Protein AF-A0A1N6GN06-F1 (afdb_monomer_lite)

Organism: NCBI:txid1123272

Sequence (57 aa):
MNNYLNKLYQRHRRLNRLIDNCKAASRQQELRQLKKIRLRIKDEIAAARMKLEPARL

Secondary structure (DSSP, 8-state):
--HHHHHHHHHHHHHHHHHHH---GGGHHHHHHHHHHHHHHHHHHHHHHHHH-TT--

Structure (mmCIF, N/CA/C/O backbone):
data_AF-A0A1N6GN06-F1
#
_entry.id   AF-A0A1N6GN06-F1
#
loop_
_atom_site.group_PDB
_atom_site.id
_atom_site.type_symbol
_atom_site.label_atom_id
_atom_site.label_alt_id
_atom_site.label_comp_id
_atom_site.label_asym_id
_atom_site.label_entity_id
_atom_site.label_seq_id
_atom_site.pdbx_PDB_ins_code
_atom_site.Cartn_x
_atom_site.Cartn_y
_atom_site.Cartn_z
_atom_site.occupancy
_atom_site.B_iso_or_equiv
_atom_site.auth_seq_id
_atom_site.auth_comp_id
_atom_site.auth_asym_id
_atom_site.auth_atom_id
_atom_site.pdbx_PDB_model_num
ATOM 1 N N . MET A 1 1 ? 14.852 -12.948 -10.891 1.00 48.31 1 MET A N 1
ATOM 2 C CA . MET A 1 1 ? 13.537 -12.263 -10.851 1.00 48.31 1 MET A CA 1
ATOM 3 C C . ME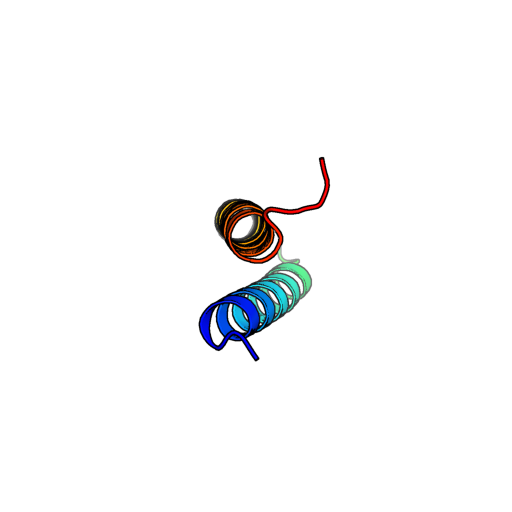T A 1 1 ? 13.577 -11.196 -9.764 1.00 48.31 1 MET A C 1
ATOM 5 O O . MET A 1 1 ? 13.955 -11.527 -8.648 1.00 48.31 1 MET A O 1
ATOM 9 N N . ASN A 1 2 ? 13.325 -9.928 -10.095 1.00 63.81 2 ASN A N 1
ATOM 10 C CA . ASN A 1 2 ? 13.791 -8.775 -9.316 1.00 63.81 2 ASN A CA 1
ATOM 11 C C . ASN A 1 2 ? 13.355 -8.811 -7.829 1.00 63.81 2 ASN A C 1
ATOM 13 O O . ASN A 1 2 ? 12.196 -8.563 -7.493 1.00 63.81 2 ASN A O 1
ATOM 17 N N . ASN A 1 3 ? 14.299 -9.156 -6.940 1.00 84.69 3 ASN A N 1
ATOM 18 C CA . ASN A 1 3 ? 14.070 -9.444 -5.516 1.00 84.69 3 ASN A CA 1
ATOM 19 C C . ASN A 1 3 ? 13.386 -8.262 -4.803 1.00 84.69 3 ASN A C 1
ATOM 21 O O . ASN A 1 3 ? 12.528 -8.440 -3.940 1.00 84.69 3 ASN A O 1
ATOM 25 N N . TYR A 1 4 ? 13.701 -7.040 -5.229 1.00 88.75 4 TYR A N 1
ATOM 26 C CA . TYR A 1 4 ? 13.104 -5.829 -4.685 1.00 88.75 4 TYR A CA 1
ATOM 27 C C . TYR A 1 4 ? 11.612 -5.684 -5.026 1.00 88.75 4 TYR A C 1
ATOM 29 O O . TYR A 1 4 ? 10.798 -5.460 -4.131 1.00 88.75 4 TYR A O 1
ATOM 37 N N . LEU A 1 5 ? 11.222 -5.902 -6.286 1.00 90.06 5 LEU A N 1
ATOM 38 C CA . LEU A 1 5 ? 9.823 -5.795 -6.709 1.00 90.06 5 LEU A CA 1
ATOM 39 C C . LEU A 1 5 ? 8.939 -6.838 -6.001 1.00 90.06 5 LEU A C 1
ATOM 41 O O . LEU A 1 5 ? 7.848 -6.522 -5.525 1.00 90.06 5 LEU A O 1
ATOM 45 N N . ASN A 1 6 ? 9.446 -8.064 -5.840 1.00 91.81 6 ASN A N 1
ATOM 46 C CA . ASN A 1 6 ? 8.760 -9.114 -5.083 1.00 91.81 6 ASN A CA 1
ATOM 47 C C . ASN A 1 6 ? 8.557 -8.733 -3.607 1.00 91.81 6 ASN A C 1
ATOM 49 O O . ASN A 1 6 ? 7.473 -8.953 -3.062 1.00 91.81 6 ASN A O 1
ATOM 53 N N . LYS A 1 7 ? 9.554 -8.110 -2.963 1.00 93.88 7 LYS A N 1
ATOM 54 C CA . LYS A 1 7 ? 9.421 -7.593 -1.589 1.00 93.88 7 LYS A CA 1
ATOM 55 C C . LYS A 1 7 ? 8.337 -6.517 -1.490 1.00 93.88 7 LYS A C 1
ATOM 57 O O . LYS A 1 7 ? 7.533 -6.554 -0.555 1.00 93.88 7 LYS A O 1
ATOM 62 N N . LEU A 1 8 ? 8.269 -5.600 -2.459 1.00 94.06 8 LEU A N 1
ATOM 63 C CA . LEU A 1 8 ? 7.229 -4.568 -2.503 1.00 94.06 8 LEU A CA 1
ATOM 64 C C . LEU A 1 8 ? 5.827 -5.178 -2.633 1.00 94.06 8 LEU A C 1
ATOM 66 O O . LEU A 1 8 ? 4.936 -4.828 -1.857 1.00 94.06 8 LEU A O 1
ATOM 70 N N . TYR A 1 9 ? 5.638 -6.156 -3.524 1.00 94.25 9 TYR A N 1
ATOM 71 C CA . TYR A 1 9 ? 4.360 -6.863 -3.657 1.00 94.25 9 TYR A CA 1
ATOM 72 C C . TYR A 1 9 ? 3.956 -7.615 -2.385 1.00 94.25 9 TYR A C 1
ATOM 74 O O . TYR A 1 9 ? 2.797 -7.549 -1.964 1.00 94.25 9 TYR A O 1
ATOM 82 N N . GLN A 1 10 ? 4.899 -8.296 -1.728 1.00 95.56 10 GLN A N 1
ATOM 83 C CA . GLN A 1 10 ? 4.631 -8.973 -0.457 1.00 95.56 10 GLN A CA 1
ATOM 84 C C . GLN A 1 10 ? 4.208 -7.981 0.632 1.00 95.56 10 GLN A C 1
ATOM 86 O O . GLN A 1 10 ? 3.235 -8.229 1.351 1.00 95.56 10 GLN A O 1
ATOM 91 N N . ARG A 1 11 ? 4.891 -6.836 0.735 1.00 94.94 11 ARG A N 1
ATOM 92 C CA . ARG A 1 11 ? 4.557 -5.780 1.699 1.00 94.94 11 ARG A CA 1
ATOM 93 C C . ARG A 1 11 ? 3.190 -5.159 1.402 1.00 94.94 11 ARG A C 1
ATOM 95 O O . ARG A 1 11 ? 2.398 -4.981 2.325 1.00 94.94 11 ARG A O 1
ATOM 102 N N . HIS A 1 12 ? 2.874 -4.927 0.129 1.00 95.81 12 HIS A N 1
ATOM 103 C CA . HIS A 1 12 ? 1.558 -4.464 -0.311 1.00 95.81 12 HIS A CA 1
ATOM 104 C C . HIS A 1 12 ? 0.443 -5.446 0.088 1.00 95.81 12 HIS A C 1
ATOM 106 O O . HIS A 1 12 ? -0.566 -5.045 0.668 1.00 95.81 12 HIS A O 1
ATOM 112 N N . ARG A 1 13 ? 0.645 -6.754 -0.133 1.00 95.50 13 ARG A N 1
ATOM 113 C CA . ARG A 1 13 ? -0.320 -7.797 0.257 1.00 95.50 13 ARG A CA 1
ATOM 114 C C . ARG A 1 13 ? -0.537 -7.850 1.771 1.00 95.50 13 ARG A C 1
ATOM 116 O O . ARG A 1 13 ? -1.672 -8.002 2.215 1.00 95.50 13 ARG A O 1
ATOM 123 N N . ARG A 1 14 ? 0.533 -7.718 2.564 1.00 94.62 14 ARG A N 1
ATOM 124 C CA . ARG A 1 14 ? 0.444 -7.664 4.034 1.00 94.62 14 ARG A CA 1
ATOM 125 C C . ARG A 1 14 ? -0.368 -6.454 4.500 1.00 94.62 14 ARG A C 1
ATOM 127 O O . ARG A 1 14 ? -1.244 -6.620 5.340 1.00 94.62 14 ARG A O 1
ATOM 134 N N . LEU A 1 15 ? -0.138 -5.274 3.919 1.00 94.75 15 LEU A N 1
ATOM 135 C CA . LEU A 1 15 ? -0.918 -4.074 4.240 1.00 94.75 15 LEU A CA 1
ATOM 136 C C . LEU A 1 15 ? -2.397 -4.216 3.893 1.00 94.75 15 LEU A C 1
ATOM 138 O O . LEU A 1 15 ? -3.225 -3.786 4.685 1.00 94.75 15 LEU A O 1
ATOM 142 N N . ASN A 1 16 ? -2.737 -4.834 2.758 1.00 93.31 16 ASN A N 1
ATOM 143 C CA . ASN A 1 16 ? -4.139 -5.095 2.427 1.00 93.31 16 ASN A CA 1
ATOM 144 C C . ASN A 1 16 ? -4.814 -5.951 3.501 1.00 93.31 16 ASN A C 1
ATOM 146 O O . ASN A 1 16 ? -5.843 -5.546 4.018 1.00 93.31 16 ASN A O 1
ATOM 150 N N . ARG A 1 17 ? -4.178 -7.042 3.947 1.00 93.94 17 ARG A N 1
ATOM 151 C CA . ARG A 1 17 ? -4.723 -7.868 5.039 1.00 93.94 17 ARG A CA 1
ATOM 152 C C . ARG A 1 17 ? -4.894 -7.088 6.346 1.00 93.94 17 ARG A C 1
ATOM 154 O O . ARG A 1 17 ? -5.878 -7.283 7.048 1.00 93.94 17 ARG A O 1
ATOM 161 N N . LEU A 1 18 ? -3.949 -6.207 6.680 1.00 91.31 18 LEU A N 1
ATOM 162 C CA . LEU A 1 18 ? -4.060 -5.350 7.865 1.00 91.31 18 LEU A CA 1
ATOM 163 C C . LEU A 1 18 ? -5.226 -4.364 7.744 1.00 91.31 18 LEU A C 1
ATOM 165 O O . LEU A 1 18 ? -5.967 -4.187 8.702 1.00 91.31 18 LEU A O 1
ATOM 169 N N . ILE A 1 19 ? -5.408 -3.760 6.568 1.00 91.81 19 ILE A N 1
ATOM 170 C CA . ILE A 1 19 ? -6.533 -2.867 6.265 1.00 91.81 19 ILE A CA 1
ATOM 171 C C . ILE A 1 19 ? -7.860 -3.620 6.366 1.00 91.81 19 ILE A C 1
ATOM 173 O O . ILE A 1 19 ? -8.777 -3.134 7.022 1.00 91.81 19 ILE A O 1
ATOM 177 N N . ASP A 1 20 ? -7.944 -4.809 5.771 1.00 90.00 20 ASP A N 1
ATOM 178 C CA . ASP A 1 20 ? -9.157 -5.628 5.757 1.00 90.00 20 ASP A CA 1
ATOM 179 C C . ASP A 1 20 ? -9.563 -6.064 7.172 1.00 90.00 20 ASP A C 1
ATOM 181 O O . ASP A 1 20 ? -10.751 -6.164 7.471 1.00 90.00 20 ASP A O 1
ATOM 185 N N . ASN A 1 21 ? -8.590 -6.259 8.066 1.00 88.19 21 ASN A N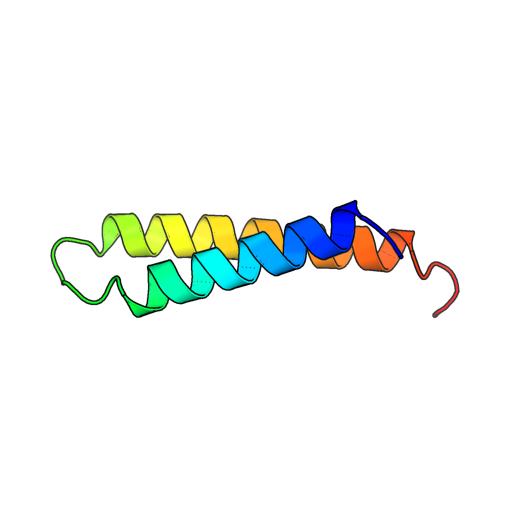 1
ATOM 186 C CA . ASN A 1 21 ? -8.822 -6.581 9.476 1.00 88.19 21 ASN A CA 1
ATOM 187 C C . ASN A 1 21 ? -9.067 -5.339 10.356 1.00 88.19 21 ASN A C 1
ATOM 189 O O . ASN A 1 21 ? -9.513 -5.458 11.498 1.00 88.19 21 ASN A O 1
ATOM 193 N N . CYS A 1 22 ? -8.809 -4.135 9.848 1.00 84.75 22 CYS A N 1
ATOM 194 C CA . CYS A 1 22 ? -8.977 -2.877 10.568 1.00 84.75 22 CYS A CA 1
ATOM 195 C C . CYS A 1 22 ? -10.378 -2.292 10.302 1.00 84.75 22 CYS A C 1
ATOM 197 O O . CYS A 1 22 ? -10.531 -1.269 9.635 1.00 84.75 22 CYS A O 1
ATOM 199 N N . LYS A 1 23 ? -11.421 -2.983 10.794 1.00 75.50 23 LYS A N 1
ATOM 200 C CA . LYS A 1 23 ? -12.840 -2.592 10.624 1.00 75.50 23 LYS A CA 1
ATOM 201 C C . LYS A 1 23 ? -13.440 -1.849 11.823 1.00 75.50 23 LYS A C 1
ATOM 203 O O . LYS A 1 23 ? -14.518 -1.276 11.710 1.00 75.50 23 LYS A O 1
ATOM 208 N N . ALA A 1 24 ? -12.757 -1.849 12.968 1.00 84.69 24 ALA A N 1
ATOM 209 C CA . ALA A 1 24 ? -13.249 -1.199 14.180 1.00 84.69 24 ALA A CA 1
ATOM 210 C C . ALA A 1 24 ? -13.231 0.335 14.049 1.00 84.69 24 ALA A C 1
ATOM 212 O O . ALA A 1 24 ? -12.2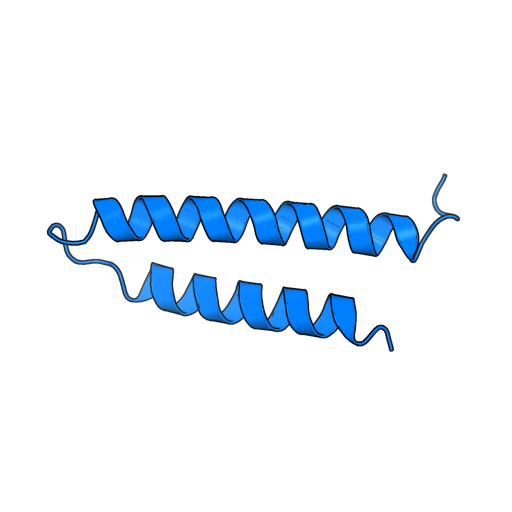35 0.919 13.617 1.00 84.69 24 ALA A O 1
ATOM 213 N N . ALA A 1 25 ? -14.308 0.999 14.482 1.00 76.00 25 ALA A N 1
ATOM 214 C CA . ALA A 1 25 ? -14.427 2.461 14.449 1.00 76.00 25 ALA A CA 1
ATOM 215 C C . ALA A 1 25 ? -13.334 3.178 15.270 1.00 76.00 25 ALA A C 1
ATOM 217 O O . ALA A 1 25 ? -12.851 4.236 14.874 1.00 76.00 25 ALA A O 1
ATOM 218 N N . SER A 1 26 ? -12.857 2.563 16.355 1.00 84.12 26 SER A N 1
ATOM 219 C CA . SER A 1 26 ? -11.740 3.071 17.165 1.00 84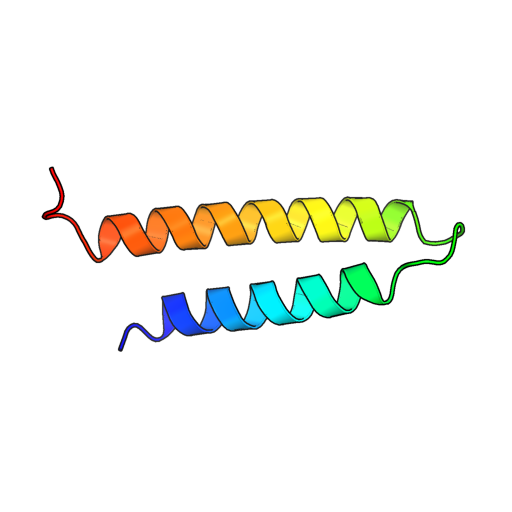.12 26 SER A CA 1
ATOM 220 C C . SER A 1 26 ? -10.395 3.089 16.425 1.00 84.12 26 SER A C 1
ATOM 222 O O . SER A 1 26 ? -9.477 3.794 16.832 1.00 84.12 26 SER A O 1
ATOM 224 N N . ARG A 1 27 ? -10.267 2.361 15.308 1.00 89.00 27 ARG A N 1
ATOM 225 C CA . ARG A 1 27 ? -9.017 2.224 14.543 1.00 89.00 27 ARG A CA 1
ATOM 226 C C . ARG A 1 27 ? -9.018 3.018 13.236 1.00 89.00 27 ARG A C 1
ATOM 228 O O . ARG A 1 27 ? -8.148 2.834 12.389 1.00 89.00 27 ARG A O 1
ATOM 235 N N . GLN A 1 28 ? -9.953 3.954 13.059 1.00 88.44 28 GLN A N 1
ATOM 236 C CA . GLN A 1 28 ? -10.053 4.769 11.838 1.00 88.44 28 GLN A CA 1
ATOM 237 C C . GLN A 1 28 ? -8.779 5.577 11.545 1.00 88.44 28 GLN A C 1
ATOM 239 O O . GLN A 1 28 ? -8.401 5.746 10.384 1.00 88.44 28 GLN A O 1
ATOM 244 N N . GLN A 1 29 ? -8.077 6.058 12.575 1.00 90.88 29 GLN A N 1
ATOM 245 C CA . GLN A 1 29 ? -6.797 6.748 12.390 1.00 90.88 29 GLN A CA 1
ATOM 246 C C . GLN A 1 29 ? -5.708 5.806 11.866 1.00 90.88 29 GLN A C 1
ATOM 248 O O . GLN A 1 29 ? -4.988 6.161 10.930 1.00 90.88 29 GLN A O 1
ATOM 253 N N . GLU A 1 30 ? -5.633 4.596 12.412 1.00 91.06 30 GLU A N 1
ATOM 254 C CA . GLU A 1 30 ? -4.713 3.55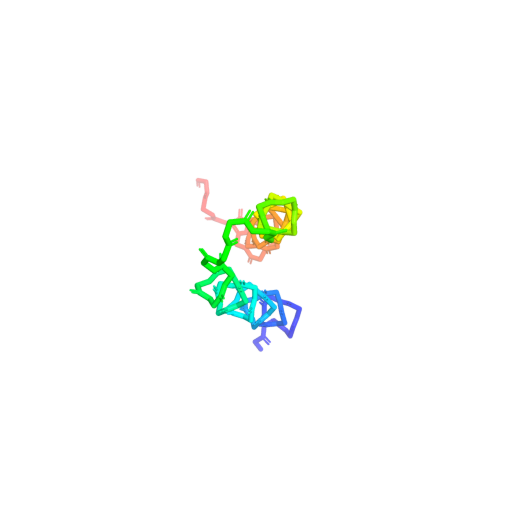8 11.955 1.00 91.06 30 GLU A CA 1
ATOM 255 C C . GLU A 1 30 ? -5.040 3.131 10.519 1.00 91.06 30 GLU A C 1
ATOM 257 O O . GLU A 1 30 ? -4.155 3.084 9.669 1.00 91.06 30 GLU A O 1
ATOM 262 N N . LEU A 1 31 ? -6.323 2.945 10.190 1.00 93.06 31 LEU A N 1
ATOM 263 C CA . LEU A 1 31 ? -6.781 2.665 8.830 1.00 93.06 31 LEU A CA 1
ATOM 264 C C . LEU A 1 31 ? -6.331 3.749 7.836 1.00 93.06 31 LEU A C 1
ATOM 266 O O . LEU A 1 31 ? -5.869 3.433 6.736 1.00 93.06 31 LEU A O 1
ATOM 270 N N . ARG A 1 32 ? -6.424 5.034 8.212 1.00 93.19 32 ARG A N 1
ATOM 271 C CA . ARG A 1 32 ? -5.922 6.147 7.387 1.00 93.19 32 ARG A CA 1
ATOM 272 C C . ARG A 1 32 ? -4.410 6.059 7.178 1.00 93.19 32 ARG A C 1
ATOM 274 O O . ARG A 1 32 ? -3.947 6.255 6.054 1.00 93.19 32 ARG A O 1
ATOM 281 N N . GLN A 1 33 ? -3.644 5.750 8.223 1.00 94.38 33 GLN A N 1
ATOM 282 C CA . GLN A 1 33 ? -2.193 5.576 8.120 1.00 94.38 33 GLN A CA 1
ATOM 283 C C . GLN A 1 33 ? -1.831 4.386 7.221 1.00 94.38 33 GLN A C 1
ATOM 285 O O . GLN A 1 33 ? -1.033 4.541 6.297 1.00 94.38 33 GLN A O 1
ATOM 290 N N . LEU A 1 34 ? -2.480 3.234 7.403 1.00 94.00 34 LEU A N 1
ATOM 291 C CA . LEU A 1 34 ? -2.271 2.041 6.579 1.00 94.00 34 LEU A CA 1
ATOM 292 C C . LEU A 1 34 ? -2.570 2.309 5.098 1.00 94.00 34 LEU A C 1
ATOM 294 O O . LEU A 1 34 ? -1.787 1.917 4.232 1.00 94.00 34 LEU A O 1
ATOM 298 N N . LYS A 1 35 ? -3.652 3.038 4.788 1.00 94.38 35 LYS A N 1
ATOM 299 C CA . LYS A 1 35 ? -3.980 3.449 3.411 1.00 94.38 35 LYS A CA 1
ATOM 300 C C . LYS A 1 35 ? -2.905 4.355 2.800 1.00 94.38 35 LYS A C 1
ATOM 302 O O . LYS A 1 35 ? -2.561 4.159 1.635 1.00 94.38 35 LYS A O 1
ATOM 307 N N . LYS A 1 36 ? -2.338 5.296 3.570 1.00 96.50 36 LYS A N 1
ATOM 308 C CA . LYS A 1 36 ? -1.220 6.147 3.114 1.00 96.50 36 LYS A CA 1
ATOM 309 C C . LYS A 1 36 ? 0.034 5.325 2.815 1.00 96.50 36 LYS A C 1
ATOM 311 O O . LYS A 1 36 ? 0.661 5.529 1.780 1.00 96.50 36 LYS A O 1
ATOM 316 N N . ILE A 1 37 ? 0.379 4.374 3.684 1.00 95.62 37 ILE A N 1
ATOM 317 C CA . ILE A 1 37 ? 1.530 3.485 3.464 1.00 95.62 37 ILE A CA 1
ATOM 318 C C . ILE A 1 37 ? 1.295 2.619 2.220 1.00 95.62 37 ILE A C 1
ATOM 320 O O . ILE A 1 37 ? 2.188 2.494 1.386 1.00 95.62 37 ILE A O 1
ATOM 324 N N . ARG A 1 38 ? 0.087 2.065 2.051 1.00 95.50 38 ARG A N 1
ATOM 325 C CA . ARG A 1 38 ? -0.268 1.282 0.860 1.00 95.50 38 ARG A CA 1
ATOM 326 C C . ARG A 1 38 ? -0.089 2.089 -0.424 1.00 95.50 38 ARG A C 1
ATOM 328 O O . ARG A 1 38 ? 0.445 1.549 -1.388 1.00 95.50 38 ARG A O 1
ATOM 335 N N . LEU A 1 39 ? -0.522 3.353 -0.433 1.00 96.62 39 LEU A N 1
ATOM 336 C CA . LEU A 1 39 ? -0.366 4.236 -1.589 1.00 96.62 39 LEU A CA 1
ATOM 337 C C . LEU A 1 39 ? 1.112 4.413 -1.957 1.00 96.62 39 LEU A C 1
ATOM 339 O O . LEU A 1 39 ? 1.472 4.130 -3.092 1.00 96.62 39 LEU A O 1
ATOM 343 N N . ARG A 1 40 ? 1.974 4.729 -0.980 1.00 96.31 40 ARG A N 1
ATOM 344 C CA . ARG A 1 40 ? 3.426 4.852 -1.208 1.00 96.31 40 ARG A CA 1
ATOM 345 C C . ARG A 1 40 ? 4.036 3.588 -1.811 1.00 96.31 40 ARG A C 1
ATOM 347 O O . ARG A 1 40 ? 4.786 3.670 -2.771 1.00 96.31 40 ARG A O 1
ATOM 354 N N . ILE A 1 41 ? 3.666 2.410 -1.303 1.00 95.81 41 ILE A N 1
ATOM 355 C CA . ILE A 1 41 ? 4.164 1.142 -1.858 1.00 95.81 41 ILE A CA 1
ATOM 356 C C . ILE A 1 41 ? 3.662 0.915 -3.286 1.00 95.81 41 ILE A C 1
ATOM 358 O O . ILE A 1 41 ? 4.396 0.378 -4.110 1.00 95.81 41 ILE A O 1
ATOM 362 N N . LYS A 1 42 ? 2.425 1.314 -3.604 1.00 94.75 42 LYS A N 1
ATOM 363 C CA . LYS A 1 42 ? 1.901 1.243 -4.975 1.00 94.75 42 LYS A CA 1
ATOM 364 C C . LYS A 1 42 ? 2.737 2.109 -5.923 1.00 94.75 42 LYS A C 1
ATOM 366 O O . LYS A 1 42 ? 3.066 1.654 -7.017 1.00 94.75 42 LYS A O 1
ATOM 371 N N . ASP A 1 43 ? 3.107 3.306 -5.479 1.00 95.88 43 ASP A N 1
ATOM 372 C CA . ASP A 1 43 ? 3.932 4.235 -6.252 1.00 95.88 43 ASP A CA 1
ATOM 373 C C . ASP A 1 43 ? 5.365 3.696 -6.415 1.00 95.88 43 ASP A C 1
ATOM 375 O O . ASP A 1 43 ? 5.907 3.699 -7.518 1.00 95.88 43 ASP A O 1
ATOM 379 N N . GLU A 1 44 ? 5.947 3.113 -5.360 1.00 94.56 44 GLU A N 1
ATOM 380 C CA . GLU A 1 44 ? 7.245 2.423 -5.420 1.00 94.56 44 GLU A CA 1
ATOM 381 C C . GLU A 1 44 ? 7.227 1.234 -6.395 1.00 94.56 44 GLU A C 1
ATOM 383 O O . GLU A 1 44 ? 8.174 1.048 -7.158 1.00 94.56 44 GLU A O 1
ATOM 388 N N . ILE A 1 45 ? 6.146 0.443 -6.417 1.00 94.06 45 ILE A N 1
ATOM 389 C CA . ILE A 1 45 ? 5.962 -0.652 -7.382 1.00 94.06 45 ILE A CA 1
ATOM 390 C C . ILE A 1 45 ? 5.918 -0.097 -8.805 1.00 94.06 45 ILE A C 1
ATOM 392 O O . ILE A 1 45 ? 6.577 -0.649 -9.683 1.00 94.06 45 ILE A O 1
ATOM 396 N N . ALA A 1 46 ? 5.158 0.973 -9.048 1.00 92.75 46 ALA A N 1
ATOM 397 C CA . ALA A 1 46 ? 5.070 1.589 -10.369 1.00 92.75 46 ALA A CA 1
ATOM 398 C C . ALA A 1 46 ? 6.447 2.083 -10.841 1.00 92.75 46 ALA A C 1
ATOM 400 O O . ALA A 1 46 ? 6.886 1.714 -11.929 1.00 92.75 46 ALA A O 1
ATOM 401 N N . ALA A 1 47 ? 7.174 2.807 -9.987 1.00 91.81 47 ALA A N 1
ATOM 402 C CA . ALA A 1 47 ? 8.521 3.286 -10.285 1.00 91.81 47 ALA A CA 1
ATOM 403 C C . ALA A 1 47 ? 9.514 2.134 -10.526 1.00 91.81 47 ALA A C 1
ATOM 405 O O . ALA A 1 47 ? 10.304 2.173 -11.469 1.00 91.81 47 ALA A O 1
ATOM 406 N N . ALA A 1 48 ? 9.467 1.079 -9.707 1.00 90.62 48 ALA A N 1
ATOM 407 C CA . ALA A 1 48 ? 10.317 -0.097 -9.873 1.00 90.62 48 ALA A CA 1
ATOM 408 C C . ALA A 1 48 ? 10.001 -0.865 -11.167 1.00 90.62 48 ALA A C 1
ATOM 410 O O . ALA A 1 48 ? 10.920 -1.357 -11.818 1.00 90.62 48 ALA A O 1
ATOM 411 N N . ARG A 1 49 ? 8.725 -0.941 -11.567 1.00 88.81 49 ARG A N 1
ATOM 412 C CA . ARG A 1 49 ? 8.309 -1.537 -12.846 1.00 88.81 49 ARG A CA 1
ATOM 413 C C . ARG A 1 49 ? 8.787 -0.719 -14.040 1.00 88.81 49 ARG A C 1
ATOM 415 O O . ARG A 1 49 ? 9.309 -1.312 -14.972 1.00 88.81 49 ARG A O 1
ATOM 422 N N . MET A 1 50 ? 8.673 0.610 -13.995 1.00 87.00 50 MET A N 1
ATOM 423 C CA . MET A 1 50 ? 9.179 1.482 -15.066 1.00 87.00 50 MET A CA 1
ATOM 424 C C . MET A 1 50 ? 10.690 1.328 -15.264 1.00 87.00 50 MET A C 1
ATOM 426 O O . MET A 1 50 ? 11.158 1.259 -16.392 1.00 87.00 50 MET A O 1
ATOM 430 N N . LYS A 1 51 ? 11.457 1.206 -14.173 1.00 84.25 51 LYS A N 1
ATOM 431 C CA . LYS A 1 51 ? 12.907 0.953 -14.244 1.00 84.25 51 L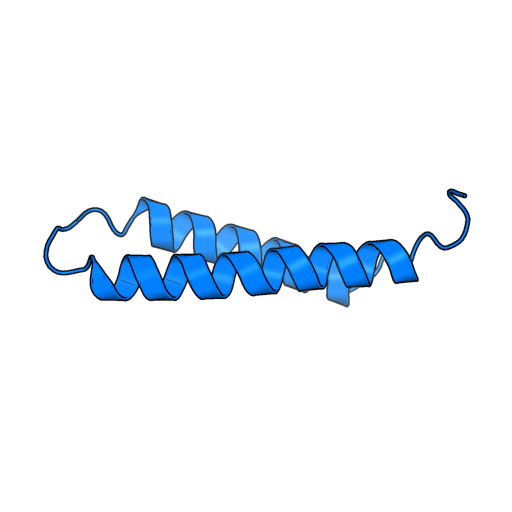YS A CA 1
ATOM 432 C C . LYS A 1 51 ? 13.264 -0.415 -14.832 1.00 84.25 51 LYS A C 1
ATOM 434 O O . LYS A 1 51 ? 14.367 -0.581 -15.337 1.00 84.25 51 LYS A O 1
ATOM 439 N N . LEU A 1 52 ? 12.372 -1.396 -14.705 1.00 78.94 52 LEU A N 1
ATOM 440 C CA . LEU A 1 52 ? 12.582 -2.759 -15.192 1.00 78.94 52 LEU A CA 1
ATOM 441 C C . LEU A 1 52 ? 12.181 -2.951 -16.650 1.00 78.94 52 LEU A C 1
ATOM 443 O O . LEU A 1 52 ? 12.780 -3.777 -17.326 1.00 78.94 52 LEU A O 1
ATOM 447 N N . GLU A 1 53 ? 11.199 -2.188 -17.117 1.00 73.56 53 GLU A N 1
ATOM 448 C CA . GLU A 1 53 ? 10.651 -2.274 -18.470 1.00 73.56 53 GLU A CA 1
ATOM 449 C C . GLU A 1 53 ? 10.831 -0.931 -19.202 1.00 73.56 53 GLU A C 1
ATOM 451 O O . GLU A 1 53 ? 9.841 -0.261 -19.501 1.00 73.56 53 GLU A O 1
ATOM 456 N N . PRO A 1 54 ? 12.073 -0.499 -19.500 1.00 62.19 54 PRO A N 1
ATOM 457 C CA . PRO A 1 54 ? 12.307 0.776 -20.179 1.00 62.19 54 PRO A CA 1
ATOM 458 C C . PRO A 1 54 ? 11.823 0.796 -21.643 1.00 62.19 54 PRO A C 1
ATOM 460 O O . PRO A 1 54 ? 11.814 1.857 -22.254 1.00 62.19 54 PRO A O 1
ATOM 463 N N . ALA A 1 55 ? 11.421 -0.348 -22.211 1.00 60.19 55 ALA A N 1
ATOM 464 C CA . ALA A 1 55 ? 11.186 -0.534 -23.647 1.00 60.19 55 ALA A CA 1
ATOM 465 C C . ALA A 1 55 ? 9.703 -0.569 -24.085 1.00 60.19 55 ALA A C 1
ATOM 467 O O . ALA A 1 55 ? 9.408 -1.014 -25.189 1.00 60.19 55 ALA A O 1
ATOM 468 N N . ARG A 1 56 ? 8.753 -0.129 -23.249 1.00 57.72 56 ARG A N 1
ATOM 469 C CA . ARG A 1 56 ? 7.356 0.096 -23.680 1.00 57.72 56 ARG A CA 1
ATOM 470 C C . ARG A 1 56 ? 7.085 1.592 -23.841 1.00 57.72 56 ARG A C 1
ATOM 472 O O . ARG A 1 56 ? 6.342 2.169 -23.050 1.00 57.72 56 ARG A O 1
ATOM 479 N N . LEU A 1 57 ? 7.727 2.195 -24.837 1.00 51.91 57 LEU A N 1
ATOM 480 C CA . LEU A 1 57 ? 7.330 3.462 -25.453 1.00 51.91 57 LEU A CA 1
ATOM 481 C C . LEU A 1 57 ? 7.069 3.202 -26.933 1.00 51.91 57 LEU A C 1
ATOM 483 O O . LEU A 1 57 ? 7.870 2.445 -27.525 1.00 51.91 57 LEU A O 1
#

InterPro domains:
  IPR007420 Protein of unknown function DUF465 [PF04325] (6-47)
  IPR038444 DUF465 superfamily [G3DSA:6.10.280.50] (1-54)

Radius of gyration: 14.03 Å; chains: 1; bounding box: 28×19×43 Å

pLDDT: mean 87.34, std 11.69, range [48.31, 96.62]

Foldseek 3Di:
DPPVLVVLVVVLVVLVVVLVVQPDPVCVVVNVVSVVVSVVSVVVNVVVVCVVCVPPD